Protein AF-A0A080LVY7-F1 (afdb_monomer_lite)

Structure (mmCIF, N/CA/C/O backbone):
data_AF-A0A080LVY7-F1
#
_entry.id   AF-A0A080LVY7-F1
#
loop_
_atom_site.group_PDB
_atom_site.id
_atom_site.type_symbol
_atom_site.label_atom_id
_atom_site.label_alt_id
_atom_site.label_comp_id
_atom_site.label_asym_id
_atom_site.label_entity_id
_atom_site.label_seq_id
_atom_site.pdbx_PDB_ins_code
_atom_site.Cartn_x
_atom_site.Cartn_y
_atom_site.Cartn_z
_atom_site.occupancy
_atom_site.B_iso_or_equiv
_atom_site.auth_seq_id
_atom_site.auth_comp_id
_atom_site.auth_asym_id
_atom_site.auth_atom_id
_atom_site.pdbx_PDB_model_num
ATOM 1 N N . MET A 1 1 ? 11.939 -2.841 -4.980 1.00 77.06 1 MET A N 1
ATOM 2 C CA . MET A 1 1 ? 12.858 -1.694 -5.187 1.00 77.06 1 MET A CA 1
ATOM 3 C C . MET A 1 1 ? 12.890 -0.864 -3.904 1.00 77.06 1 MET A C 1
ATOM 5 O O . MET A 1 1 ? 11.943 -0.969 -3.143 1.00 77.06 1 MET A O 1
ATOM 9 N N . ASP A 1 2 ? 13.951 -0.099 -3.635 1.00 83.56 2 ASP A N 1
ATOM 10 C CA . ASP A 1 2 ? 13.952 0.954 -2.603 1.00 83.56 2 ASP A CA 1
ATOM 11 C C . ASP A 1 2 ? 14.235 2.310 -3.271 1.00 83.56 2 ASP A C 1
ATOM 13 O O . ASP A 1 2 ? 14.806 2.345 -4.367 1.00 83.56 2 ASP A O 1
ATOM 17 N N . GLY A 1 3 ? 13.832 3.416 -2.639 1.00 82.31 3 GLY A N 1
ATOM 18 C CA . GLY A 1 3 ? 13.866 4.752 -3.246 1.00 82.31 3 GLY A CA 1
ATOM 19 C C . GLY A 1 3 ? 15.234 5.189 -3.786 1.00 82.31 3 GLY A C 1
ATOM 20 O O . GLY A 1 3 ? 15.297 5.926 -4.770 1.00 82.31 3 GLY A O 1
ATOM 21 N N . SER A 1 4 ? 16.340 4.682 -3.22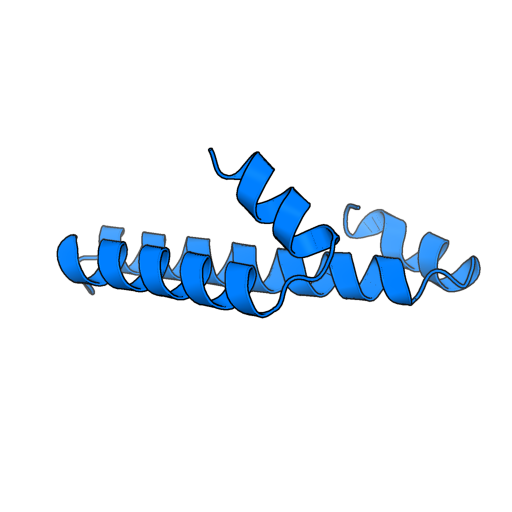9 1.00 90.75 4 SER A N 1
ATOM 22 C CA . SER A 1 4 ? 17.691 5.019 -3.705 1.00 90.75 4 SER A CA 1
ATOM 23 C C . SER A 1 4 ? 17.987 4.471 -5.110 1.00 90.75 4 SER A C 1
ATOM 25 O O . SER A 1 4 ? 18.835 5.000 -5.829 1.00 90.75 4 SER A O 1
ATOM 27 N N . LYS A 1 5 ? 17.252 3.438 -5.540 1.00 92.50 5 LYS A N 1
ATOM 28 C CA . LYS A 1 5 ? 17.435 2.753 -6.828 1.00 92.50 5 LYS A CA 1
ATOM 29 C C . LYS A 1 5 ? 16.645 3.383 -7.975 1.00 92.50 5 LYS A C 1
ATOM 31 O O . LYS A 1 5 ? 16.882 3.019 -9.127 1.00 92.50 5 LYS A O 1
ATOM 36 N N . VAL A 1 6 ? 15.750 4.334 -7.691 1.00 95.19 6 VAL A N 1
ATOM 37 C CA . VAL A 1 6 ? 14.863 4.950 -8.695 1.00 95.19 6 VAL A CA 1
ATOM 38 C C . VAL A 1 6 ? 15.661 5.663 -9.783 1.00 95.19 6 VAL A C 1
ATOM 40 O O . VAL A 1 6 ? 15.406 5.449 -10.966 1.00 95.19 6 VAL A O 1
ATOM 43 N N . TRP A 1 7 ? 16.666 6.462 -9.409 1.00 95.50 7 TRP A N 1
ATOM 44 C CA . TRP A 1 7 ? 17.468 7.198 -10.391 1.00 95.50 7 TRP A CA 1
ATOM 45 C C . TRP A 1 7 ? 18.231 6.260 -11.335 1.00 95.50 7 TRP A C 1
ATOM 47 O O . TRP A 1 7 ? 18.180 6.428 -12.552 1.00 95.50 7 TRP A O 1
ATOM 57 N N . GLY A 1 8 ? 18.858 5.214 -10.789 1.00 97.31 8 GLY A N 1
ATOM 58 C CA . GLY A 1 8 ? 19.540 4.204 -11.600 1.00 97.31 8 GLY A CA 1
ATOM 59 C C . GLY A 1 8 ? 18.581 3.440 -12.520 1.00 97.31 8 GLY A C 1
ATOM 60 O O . GLY A 1 8 ? 18.894 3.205 -13.684 1.00 97.31 8 GLY A O 1
ATOM 61 N N . ALA A 1 9 ? 17.385 3.094 -12.034 1.00 96.75 9 ALA A N 1
ATOM 62 C CA . ALA A 1 9 ? 16.351 2.452 -12.846 1.00 96.75 9 ALA A CA 1
ATOM 63 C C . ALA A 1 9 ? 15.852 3.365 -13.980 1.00 96.75 9 ALA A C 1
ATOM 65 O O . ALA A 1 9 ? 15.624 2.890 -15.092 1.00 96.75 9 ALA A O 1
ATOM 66 N N . TRP A 1 10 ? 15.742 4.673 -13.728 1.00 97.19 10 TRP A N 1
ATOM 67 C CA . TRP A 1 10 ? 15.332 5.654 -14.731 1.00 97.19 10 TRP A CA 1
ATOM 68 C C . TRP A 1 10 ? 16.370 5.772 -15.844 1.00 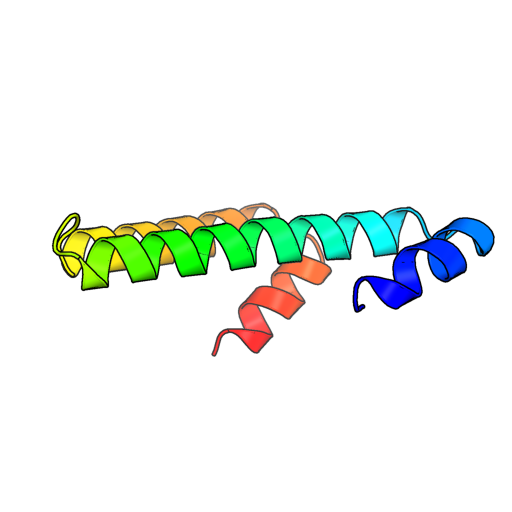97.19 10 TRP A C 1
ATOM 70 O O . TRP A 1 10 ? 16.025 5.668 -17.020 1.00 97.19 10 TRP A O 1
ATOM 80 N N . GLN A 1 11 ? 17.650 5.900 -15.479 1.00 98.00 11 GLN A N 1
ATOM 81 C CA . GLN A 1 11 ? 18.757 5.914 -16.440 1.00 98.00 11 GLN A CA 1
ATOM 82 C C . GLN A 1 11 ? 18.821 4.625 -17.276 1.00 98.00 11 GLN A C 1
ATOM 84 O O . GLN A 1 11 ? 19.203 4.668 -18.441 1.00 98.00 11 GLN A O 1
ATOM 89 N N . ALA A 1 12 ? 18.403 3.492 -16.705 1.00 97.88 12 ALA A N 1
ATOM 90 C CA . ALA A 1 12 ? 18.306 2.205 -17.390 1.00 97.88 12 ALA A CA 1
ATOM 91 C C . ALA A 1 12 ? 16.999 2.007 -18.192 1.00 97.88 12 ALA A C 1
ATOM 93 O O . ALA A 1 12 ? 16.756 0.911 -18.694 1.00 97.88 12 ALA A O 1
ATOM 94 N N . GLY A 1 13 ? 16.132 3.023 -18.294 1.00 97.75 13 GLY A N 1
ATOM 95 C CA . GLY A 1 13 ? 14.874 2.948 -19.045 1.00 97.75 13 GLY A CA 1
ATOM 96 C C . GLY A 1 13 ? 13.776 2.095 -18.394 1.00 97.75 13 GLY A C 1
ATOM 97 O O . GLY A 1 13 ? 12.789 1.765 -19.049 1.00 97.75 13 GLY A O 1
ATOM 98 N N . ARG A 1 14 ? 13.900 1.741 -17.108 1.00 97.56 14 ARG A N 1
ATOM 99 C CA . ARG A 1 14 ? 12.965 0.854 -16.385 1.00 97.56 14 ARG A CA 1
ATOM 100 C C . ARG A 1 14 ? 11.797 1.615 -15.746 1.00 97.56 14 ARG A C 1
ATOM 102 O O . ARG A 1 14 ? 11.496 1.456 -14.566 1.00 97.56 14 ARG A O 1
ATOM 109 N N . SER A 1 15 ? 11.121 2.461 -16.522 1.00 96.25 15 SER A N 1
ATOM 110 C CA . SER A 1 15 ? 10.027 3.314 -16.025 1.00 96.25 15 SER A CA 1
ATOM 111 C C . SER A 1 15 ? 8.805 2.530 -15.527 1.00 96.25 15 SER A C 1
ATOM 113 O O . SER A 1 15 ? 8.149 2.968 -14.584 1.00 96.25 15 SER A O 1
ATOM 115 N N . ALA A 1 16 ? 8.518 1.364 -16.114 1.00 96.00 16 ALA A N 1
ATOM 116 C CA . ALA A 1 16 ? 7.446 0.480 -15.653 1.00 96.00 16 ALA A CA 1
ATOM 117 C C . ALA A 1 16 ? 7.718 -0.061 -14.238 1.00 96.00 16 ALA A C 1
ATOM 119 O O . ALA A 1 16 ? 6.853 0.028 -13.377 1.00 96.00 16 ALA A O 1
ATOM 120 N N . GLU A 1 17 ? 8.945 -0.515 -13.966 1.00 95.50 17 GLU A N 1
ATOM 121 C CA . GLU A 1 17 ? 9.353 -1.001 -12.638 1.00 95.50 17 GLU A CA 1
ATOM 122 C C . GLU A 1 17 ? 9.274 0.111 -11.578 1.00 95.50 17 GLU A C 1
ATOM 124 O O . GLU A 1 17 ? 8.830 -0.121 -10.456 1.00 95.50 17 GLU A O 1
ATOM 129 N N . ILE A 1 18 ? 9.663 1.339 -11.945 1.00 96.94 18 ILE A N 1
ATOM 130 C CA . ILE A 1 18 ? 9.532 2.508 -11.064 1.00 96.94 18 ILE A CA 1
ATOM 131 C C . ILE A 1 18 ? 8.062 2.771 -10.739 1.00 96.94 18 ILE A C 1
ATOM 133 O O . ILE A 1 18 ? 7.734 3.023 -9.583 1.00 96.94 18 ILE A O 1
ATOM 137 N N . ARG A 1 19 ? 7.175 2.713 -11.740 1.00 96.06 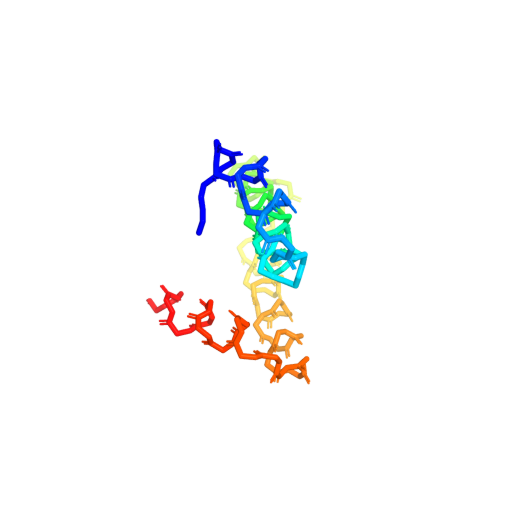19 ARG A N 1
ATOM 138 C CA . ARG A 1 19 ? 5.737 2.909 -11.527 1.00 96.06 19 ARG A CA 1
ATOM 139 C C . ARG A 1 19 ? 5.175 1.860 -10.577 1.00 96.06 19 ARG A C 1
ATOM 141 O O . ARG A 1 19 ? 4.497 2.238 -9.630 1.00 96.06 19 ARG A O 1
ATOM 148 N N . ASP A 1 20 ? 5.478 0.590 -10.817 1.00 96.12 20 ASP A N 1
ATOM 149 C CA . ASP A 1 20 ? 5.007 -0.519 -9.987 1.00 96.12 20 ASP A CA 1
ATOM 150 C C . ASP A 1 20 ? 5.469 -0.341 -8.528 1.00 96.12 20 ASP A C 1
ATOM 152 O O . ASP A 1 20 ? 4.674 -0.458 -7.597 1.00 96.12 20 ASP A O 1
ATOM 156 N N . TYR A 1 21 ? 6.727 0.065 -8.321 1.00 95.00 21 TYR A N 1
ATOM 157 C CA . TYR A 1 21 ? 7.245 0.429 -7.000 1.00 95.00 21 TYR A CA 1
ATOM 158 C C . TYR A 1 21 ? 6.464 1.590 -6.362 1.00 95.00 21 TYR A C 1
ATOM 160 O O . TYR A 1 21 ? 5.975 1.451 -5.241 1.00 95.00 21 TYR A O 1
ATOM 168 N N . CYS A 1 22 ? 6.298 2.712 -7.067 1.00 95.94 22 CYS A N 1
ATOM 169 C CA . CYS A 1 22 ? 5.566 3.871 -6.552 1.00 95.94 22 CYS A CA 1
ATOM 170 C C . CYS A 1 22 ? 4.104 3.547 -6.206 1.00 95.94 22 CYS A C 1
ATOM 172 O O . CYS A 1 22 ? 3.598 4.037 -5.198 1.00 95.94 22 CYS A O 1
ATOM 174 N N . GLU A 1 23 ? 3.437 2.724 -7.020 1.00 96.38 23 GLU A N 1
ATOM 175 C CA . GLU A 1 23 ? 2.082 2.234 -6.760 1.00 96.38 23 GLU A CA 1
ATOM 176 C C . GLU A 1 23 ? 2.039 1.489 -5.407 1.00 96.38 23 GLU A C 1
ATOM 178 O O . GLU A 1 23 ? 1.226 1.825 -4.539 1.00 96.38 23 GLU A O 1
ATOM 183 N N . THR A 1 24 ? 2.963 0.548 -5.175 1.00 95.62 24 THR A N 1
ATOM 184 C CA . THR A 1 24 ? 3.029 -0.207 -3.908 1.00 95.62 24 THR A CA 1
ATOM 185 C C . THR A 1 24 ? 3.387 0.655 -2.688 1.00 95.62 24 THR A C 1
ATOM 187 O O . THR A 1 24 ? 2.806 0.462 -1.620 1.00 95.62 24 THR A O 1
ATOM 190 N N . ASP A 1 25 ? 4.274 1.646 -2.826 1.00 95.94 25 ASP A N 1
ATOM 191 C CA . ASP A 1 25 ? 4.670 2.549 -1.729 1.00 95.94 25 ASP A CA 1
ATOM 192 C C . ASP A 1 25 ? 3.524 3.478 -1.302 1.00 95.94 25 ASP A C 1
ATOM 194 O O . ASP A 1 25 ? 3.293 3.702 -0.106 1.00 95.94 25 ASP A O 1
ATOM 198 N N . ALA A 1 26 ? 2.763 3.988 -2.275 1.00 96.81 26 ALA A N 1
ATOM 199 C CA . ALA A 1 26 ? 1.577 4.792 -2.008 1.00 96.81 26 ALA A CA 1
ATOM 200 C C . ALA A 1 26 ? 0.526 3.980 -1.238 1.00 96.81 26 ALA A C 1
ATOM 202 O O . ALA A 1 26 ? -0.025 4.457 -0.241 1.00 96.81 26 ALA A O 1
ATOM 203 N N . LEU A 1 27 ? 0.294 2.730 -1.649 1.00 97.25 27 LEU A N 1
ATOM 204 C CA . LEU A 1 27 ? -0.635 1.851 -0.951 1.00 97.25 27 LEU A CA 1
ATOM 205 C C . LEU A 1 27 ? -0.151 1.511 0.467 1.00 97.25 27 LEU A C 1
ATOM 207 O O . LEU A 1 27 ? -0.933 1.606 1.410 1.00 97.25 27 LEU A O 1
ATOM 211 N N . ASN A 1 28 ? 1.125 1.166 0.647 1.00 96.31 28 ASN A N 1
ATOM 212 C CA . ASN A 1 28 ? 1.692 0.906 1.974 1.00 96.31 28 ASN A CA 1
ATOM 213 C C . ASN A 1 28 ? 1.510 2.106 2.912 1.00 96.31 28 ASN A C 1
ATOM 215 O O . ASN A 1 28 ? 1.101 1.945 4.063 1.00 96.31 28 ASN A O 1
ATOM 219 N N . THR A 1 29 ? 1.746 3.317 2.403 1.00 97.75 29 THR A N 1
ATOM 220 C CA . THR A 1 29 ? 1.531 4.561 3.156 1.00 97.75 29 THR A CA 1
ATOM 221 C C . THR A 1 29 ? 0.071 4.707 3.588 1.00 97.75 29 THR A C 1
ATOM 223 O O . THR A 1 29 ? -0.210 5.035 4.744 1.00 97.75 29 THR A O 1
ATOM 226 N N . TYR A 1 30 ? -0.873 4.414 2.691 1.00 98.25 30 TYR A N 1
ATOM 227 C CA . TYR A 1 30 ? -2.299 4.412 3.009 1.00 98.25 30 TYR A CA 1
ATOM 228 C C . TYR A 1 30 ? -2.656 3.377 4.091 1.00 98.25 30 TYR A C 1
ATOM 230 O O . TYR A 1 30 ? -3.344 3.719 5.052 1.00 98.25 30 TYR A O 1
ATOM 238 N N . LEU A 1 31 ? -2.142 2.147 4.007 1.00 97.88 31 LEU A N 1
ATOM 239 C CA . LEU A 1 31 ? -2.408 1.096 5.000 1.00 97.88 31 LEU A CA 1
ATOM 240 C C . LEU A 1 31 ? -1.882 1.461 6.394 1.00 97.88 31 LEU A C 1
ATOM 242 O O . LEU A 1 31 ? -2.570 1.246 7.396 1.00 97.88 31 LEU A O 1
ATOM 246 N N . VAL A 1 32 ? -0.698 2.077 6.467 1.00 98.12 32 VAL A N 1
ATOM 247 C CA . VAL A 1 32 ? -0.159 2.626 7.721 1.00 98.12 32 VAL A CA 1
ATOM 248 C C . VAL A 1 32 ? -1.067 3.728 8.266 1.00 98.12 32 VAL A C 1
ATOM 250 O O . VAL A 1 32 ? -1.364 3.729 9.461 1.00 98.12 32 VAL A O 1
ATOM 253 N N . CYS A 1 33 ? -1.561 4.628 7.410 1.00 98.56 33 CYS A N 1
ATOM 254 C CA . CYS A 1 33 ? -2.509 5.670 7.808 1.00 98.56 33 CYS A CA 1
ATOM 255 C C . CYS A 1 33 ? -3.804 5.072 8.385 1.00 98.56 33 CYS A C 1
ATOM 257 O O . CYS A 1 33 ? -4.221 5.450 9.479 1.00 98.56 33 CYS A O 1
ATOM 259 N N . VAL A 1 34 ? -4.403 4.083 7.716 1.00 98.56 34 VAL A N 1
ATOM 260 C CA . VAL A 1 34 ? -5.608 3.382 8.195 1.00 98.56 34 VAL A CA 1
ATOM 261 C C . VAL A 1 34 ? -5.362 2.720 9.555 1.00 98.56 34 VAL A C 1
ATOM 263 O O . VAL A 1 34 ? -6.161 2.883 10.481 1.00 98.56 34 VAL A O 1
ATOM 266 N N . ARG A 1 35 ? -4.217 2.049 9.736 1.00 98.44 35 ARG A N 1
ATOM 267 C CA . ARG A 1 35 ? -3.845 1.466 11.034 1.00 98.44 35 ARG A CA 1
ATOM 268 C C . ARG A 1 35 ? -3.647 2.532 12.112 1.00 98.44 35 ARG A C 1
ATOM 270 O O . ARG A 1 35 ? -4.042 2.321 13.255 1.00 98.44 35 ARG A O 1
ATOM 277 N N . PHE A 1 36 ? -3.062 3.674 11.766 1.00 98.69 36 PHE A N 1
ATOM 278 C CA . PHE A 1 36 ? -2.861 4.782 12.695 1.00 98.69 36 PHE A CA 1
ATOM 279 C C . PHE A 1 36 ? -4.186 5.402 13.157 1.00 98.69 36 PHE A C 1
ATOM 281 O O . PHE A 1 36 ? -4.351 5.667 14.348 1.00 98.69 36 PHE A O 1
ATOM 288 N N . ARG A 1 37 ? -5.161 5.553 12.252 1.00 98.69 37 ARG A N 1
ATOM 289 C CA . ARG A 1 37 ? -6.524 5.998 12.587 1.00 98.69 37 ARG A CA 1
ATOM 290 C C . ARG A 1 37 ? -7.207 5.045 13.571 1.00 98.69 37 ARG A C 1
ATOM 292 O O . ARG A 1 37 ? -7.810 5.507 14.537 1.00 98.69 37 ARG A O 1
ATOM 299 N N . LEU A 1 38 ? -7.043 3.729 13.387 1.00 98.75 38 LEU A N 1
ATOM 300 C CA . LEU A 1 38 ? -7.532 2.725 14.342 1.00 98.75 38 LEU A CA 1
ATOM 301 C C . LEU A 1 38 ? -6.885 2.901 15.724 1.00 98.75 38 LEU A C 1
ATOM 303 O O . LEU A 1 38 ? -7.585 2.938 16.730 1.00 98.75 38 LEU A O 1
ATOM 307 N N . LEU A 1 39 ? -5.556 3.044 15.787 1.00 98.56 39 LEU A N 1
ATOM 308 C CA . LEU A 1 39 ? -4.831 3.214 17.056 1.00 98.56 39 LEU A CA 1
ATOM 309 C C . LEU A 1 39 ? -5.239 4.484 17.818 1.00 98.56 39 LEU A C 1
ATOM 311 O O . LEU A 1 39 ? -5.139 4.524 19.041 1.00 98.56 39 LEU A O 1
ATOM 315 N N . ARG A 1 40 ? -5.709 5.511 17.106 1.00 98.62 40 ARG A N 1
ATOM 316 C CA . ARG A 1 40 ? -6.232 6.755 17.687 1.00 98.62 40 ARG A CA 1
ATOM 317 C C . ARG A 1 40 ? -7.707 6.681 18.085 1.00 98.62 40 ARG A C 1
ATOM 319 O O . ARG A 1 40 ? -8.211 7.635 18.669 1.00 98.62 40 ARG A O 1
ATOM 326 N N . GLY A 1 41 ? -8.393 5.579 17.776 1.00 98.44 41 GLY A N 1
ATOM 327 C CA . GLY A 1 41 ? -9.830 5.424 18.005 1.00 98.44 41 GLY A CA 1
ATOM 328 C C . GLY A 1 41 ? -10.701 6.254 17.058 1.00 98.44 41 GLY A C 1
ATOM 329 O O . GLY A 1 41 ? -11.868 6.482 17.358 1.00 98.44 41 GLY A O 1
ATOM 330 N N . GLU A 1 42 ? -10.153 6.722 15.931 1.00 98.69 42 GLU A N 1
ATOM 331 C CA . GLU A 1 42 ? -10.905 7.480 14.918 1.00 98.69 42 GLU A CA 1
ATOM 332 C C . GLU A 1 42 ? -11.783 6.577 14.047 1.00 98.69 42 GLU A C 1
ATOM 334 O O . GLU A 1 42 ? -12.746 7.049 13.448 1.00 98.69 42 GLU A O 1
ATOM 339 N N . ILE A 1 43 ? -11.427 5.294 13.962 1.00 98.69 43 ILE A N 1
ATOM 340 C CA . ILE A 1 43 ? -12.224 4.239 13.337 1.00 98.69 43 ILE A CA 1
ATOM 341 C C . ILE A 1 43 ? -12.281 3.031 14.270 1.00 98.69 43 ILE A C 1
ATOM 343 O O . ILE A 1 43 ? -11.352 2.769 15.038 1.00 98.69 43 ILE A O 1
ATOM 347 N N . SER A 1 44 ? -13.372 2.286 14.187 1.00 98.75 44 SER A N 1
ATOM 348 C CA . SER A 1 44 ? -13.570 1.013 14.869 1.00 98.75 44 SER A CA 1
ATOM 349 C C . SER A 1 44 ? -12.751 -0.115 14.230 1.00 98.75 44 SER A C 1
ATOM 351 O O . SER A 1 44 ? -12.298 -0.025 13.086 1.00 98.75 44 SER A O 1
ATOM 353 N N . CYS A 1 45 ? -12.605 -1.232 14.950 1.00 98.56 45 CYS A N 1
ATOM 354 C CA . CYS A 1 45 ? -12.013 -2.448 14.384 1.00 98.56 45 CYS A CA 1
ATOM 355 C C . CYS A 1 45 ? -12.786 -2.947 13.153 1.00 98.56 45 CYS A C 1
ATOM 357 O O . CYS A 1 45 ? -12.166 -3.389 12.193 1.00 98.56 45 CYS A O 1
ATOM 359 N N . ALA A 1 46 ? -14.119 -2.828 13.158 1.00 98.62 46 ALA A N 1
ATOM 360 C CA . ALA A 1 46 ? -14.957 -3.245 12.036 1.00 98.62 46 ALA A CA 1
ATOM 361 C C . ALA A 1 46 ? -14.709 -2.386 10.783 1.00 98.62 46 ALA A C 1
ATOM 363 O O . ALA A 1 46 ? -14.565 -2.927 9.691 1.00 98.62 46 ALA A O 1
ATOM 364 N N . GLU A 1 47 ? -14.601 -1.063 10.934 1.00 98.62 47 GLU A N 1
ATOM 365 C CA . GLU A 1 47 ? -14.254 -0.160 9.824 1.00 98.62 47 GLU A CA 1
ATOM 366 C C . GLU A 1 47 ? -12.836 -0.428 9.303 1.00 98.62 47 GLU A C 1
ATOM 368 O O . GLU A 1 47 ? -12.619 -0.459 8.095 1.00 98.62 47 GLU A O 1
ATOM 373 N N . TYR A 1 48 ? -11.873 -0.696 10.192 1.00 98.69 48 TYR A N 1
ATOM 374 C CA . TYR A 1 48 ? -10.528 -1.109 9.786 1.00 98.69 48 TYR A CA 1
ATOM 375 C C . TYR A 1 48 ? -10.559 -2.392 8.941 1.00 98.69 48 TYR A C 1
ATOM 377 O O . TYR A 1 48 ? -9.963 -2.435 7.868 1.00 98.69 48 TYR A O 1
ATOM 385 N N . GLU A 1 49 ? -11.266 -3.431 9.390 1.00 98.38 49 GLU A N 1
ATOM 386 C CA . GLU A 1 49 ? -11.393 -4.693 8.650 1.00 98.38 49 GLU A CA 1
ATOM 387 C C . GLU A 1 49 ? -12.066 -4.504 7.284 1.00 98.38 49 GLU A C 1
ATOM 389 O O . GLU A 1 49 ? -11.622 -5.096 6.297 1.00 98.38 49 GLU A O 1
ATOM 394 N N . GLN A 1 50 ? -13.085 -3.642 7.205 1.00 98.44 50 GLN A N 1
ATOM 395 C CA . GLN A 1 50 ? -13.740 -3.281 5.947 1.00 98.44 50 GLN A CA 1
ATOM 396 C C . GLN A 1 50 ? -12.775 -2.605 4.968 1.00 98.44 50 GLN A C 1
ATOM 398 O O . GLN A 1 50 ? -12.748 -2.985 3.798 1.00 98.44 50 GLN A O 1
ATOM 403 N N . GLU A 1 51 ? -11.944 -1.667 5.431 1.00 98.12 51 GLU A N 1
ATOM 404 C CA . GLU A 1 51 ? -10.939 -1.011 4.582 1.00 98.12 51 GLU A CA 1
ATOM 405 C C . GLU A 1 51 ? -9.886 -2.005 4.069 1.00 98.12 51 GLU A C 1
ATOM 407 O O . GLU A 1 51 ? -9.551 -2.014 2.883 1.00 98.12 51 GLU A O 1
ATOM 412 N N . ILE A 1 52 ? -9.401 -2.914 4.924 1.00 98.00 52 ILE A N 1
ATOM 413 C CA . ILE A 1 52 ? -8.456 -3.957 4.493 1.00 98.00 52 ILE A CA 1
ATOM 414 C C . ILE A 1 52 ? -9.097 -4.892 3.457 1.00 98.00 52 ILE A C 1
ATOM 416 O O . ILE A 1 52 ? -8.458 -5.242 2.458 1.00 98.00 52 ILE A O 1
ATOM 420 N N . ALA A 1 53 ? -10.355 -5.288 3.664 1.00 97.88 53 ALA A N 1
ATOM 421 C CA . ALA A 1 53 ? -11.088 -6.127 2.721 1.00 97.88 53 ALA A CA 1
ATOM 422 C C . ALA A 1 53 ? -11.308 -5.418 1.374 1.00 97.88 53 ALA A C 1
ATOM 424 O O . ALA A 1 53 ? -11.096 -6.028 0.322 1.00 97.88 53 ALA A O 1
ATOM 425 N N . LEU A 1 54 ? -11.666 -4.130 1.400 1.00 98.00 54 LEU A N 1
ATOM 426 C CA . LEU A 1 54 ? -11.833 -3.298 0.210 1.00 98.00 54 LEU A CA 1
ATOM 427 C C . LEU A 1 54 ? -10.540 -3.235 -0.606 1.00 98.00 54 LEU A C 1
ATOM 429 O O . LEU A 1 54 ? -10.567 -3.500 -1.809 1.00 98.00 54 LEU A O 1
ATOM 433 N N . VAL A 1 55 ? -9.405 -2.943 0.039 1.00 97.50 55 VAL A N 1
ATOM 434 C CA . VAL A 1 55 ? -8.099 -2.899 -0.635 1.00 97.50 55 VAL A CA 1
ATOM 435 C C . VAL A 1 55 ? -7.783 -4.242 -1.283 1.00 97.50 55 VAL A C 1
ATOM 437 O O . VAL A 1 55 ? -7.456 -4.290 -2.467 1.00 97.50 55 VAL A O 1
ATOM 440 N N . ARG A 1 56 ? -7.918 -5.350 -0.544 1.00 96.56 56 ARG A N 1
ATOM 441 C CA . ARG A 1 56 ? -7.641 -6.690 -1.084 1.00 96.56 56 ARG A CA 1
ATOM 442 C C . ARG A 1 56 ? -8.496 -7.005 -2.309 1.00 96.56 56 ARG A C 1
ATOM 444 O O . ARG A 1 56 ? -7.969 -7.501 -3.305 1.00 96.56 56 ARG A O 1
ATOM 451 N N . ALA A 1 57 ? -9.788 -6.692 -2.250 1.00 96.94 57 ALA A N 1
ATOM 452 C CA . ALA A 1 57 ? -10.700 -6.889 -3.368 1.00 96.94 57 A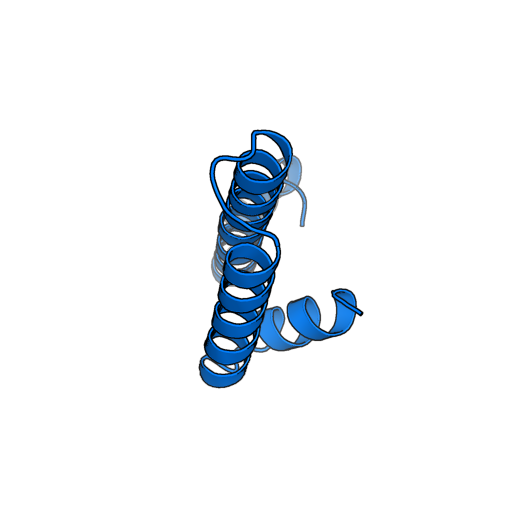LA A CA 1
ATOM 453 C C . ALA A 1 57 ? -10.311 -6.024 -4.578 1.00 96.94 57 ALA A C 1
ATOM 455 O O . ALA A 1 57 ? -10.239 -6.537 -5.695 1.00 96.94 57 ALA A O 1
ATOM 456 N N . ALA A 1 58 ? -10.000 -4.743 -4.360 1.00 96.94 58 ALA A N 1
ATOM 457 C CA . ALA A 1 58 ? -9.609 -3.819 -5.420 1.00 96.94 58 ALA A CA 1
ATOM 458 C C . ALA A 1 58 ? -8.319 -4.264 -6.128 1.00 96.94 58 ALA A C 1
ATOM 460 O O . ALA A 1 58 ? -8.283 -4.335 -7.356 1.00 96.94 58 ALA A O 1
ATOM 461 N N . LEU A 1 59 ? -7.276 -4.639 -5.379 1.00 96.25 59 LEU A N 1
ATOM 462 C CA . LEU A 1 59 ? -6.024 -5.136 -5.964 1.00 96.25 59 LEU A CA 1
ATOM 463 C C . LEU A 1 59 ? -6.225 -6.445 -6.734 1.00 96.25 59 LEU A C 1
ATOM 465 O O . LEU A 1 59 ? -5.675 -6.609 -7.825 1.00 96.25 59 LEU A O 1
ATOM 469 N N . GLY A 1 60 ? -7.051 -7.350 -6.198 1.00 95.31 60 GLY A N 1
ATOM 470 C CA . GLY A 1 60 ? -7.411 -8.596 -6.872 1.00 95.31 60 GLY A CA 1
ATOM 471 C C . GLY A 1 60 ? -8.116 -8.360 -8.211 1.00 95.31 60 GLY A C 1
ATOM 472 O O . GLY A 1 60 ? -7.863 -9.088 -9.167 1.00 95.31 60 GLY A O 1
ATOM 473 N N . GLN A 1 61 ? -8.944 -7.314 -8.308 1.00 96.75 61 GLN A N 1
ATOM 474 C CA . GLN A 1 61 ? -9.611 -6.922 -9.555 1.00 96.75 61 GLN A CA 1
ATOM 475 C C . GLN A 1 61 ? -8.666 -6.259 -10.565 1.00 96.75 61 GLN A C 1
ATOM 477 O O . GLN A 1 61 ? -8.814 -6.494 -11.762 1.00 96.75 61 GLN A O 1
ATOM 482 N N . ILE A 1 62 ? -7.697 -5.450 -10.115 1.00 95.88 62 ILE A N 1
ATOM 483 C CA . ILE A 1 62 ? -6.717 -4.810 -11.011 1.00 95.88 62 ILE A CA 1
ATOM 484 C C . ILE A 1 62 ? -5.855 -5.868 -11.716 1.00 95.88 62 ILE A C 1
ATOM 486 O O . ILE A 1 62 ? -5.527 -5.716 -12.892 1.00 95.88 62 ILE A O 1
ATOM 490 N N . GLY A 1 63 ? -5.466 -6.930 -11.003 1.00 89.31 63 GLY A N 1
ATOM 491 C CA . GLY A 1 63 ? -4.872 -8.128 -11.602 1.00 89.31 63 GLY A CA 1
ATOM 492 C C . GLY A 1 63 ? -3.492 -7.954 -12.251 1.00 89.31 63 GLY A C 1
ATOM 493 O O . GLY A 1 63 ? -3.044 -8.863 -12.948 1.00 89.31 63 GLY A O 1
ATOM 494 N N . LYS A 1 64 ? -2.794 -6.827 -12.040 1.00 95.19 64 LYS A N 1
ATOM 495 C CA . LYS A 1 64 ? -1.406 -6.659 -12.510 1.00 95.19 64 LYS A CA 1
ATOM 496 C C . LYS A 1 64 ? -0.447 -7.574 -11.721 1.00 95.19 64 LYS A C 1
ATOM 498 O O . LYS A 1 64 ? -0.677 -7.777 -10.527 1.00 95.19 64 LYS A O 1
ATOM 503 N N . PRO A 1 65 ? 0.658 -8.054 -12.328 1.00 96.00 65 PRO A N 1
ATOM 504 C CA . PRO A 1 65 ? 1.599 -8.968 -11.672 1.00 96.00 65 PRO A CA 1
ATOM 505 C C . PRO A 1 65 ? 2.125 -8.479 -10.315 1.00 96.00 65 PRO A C 1
ATOM 507 O O . PRO A 1 65 ? 2.018 -9.202 -9.329 1.00 96.00 65 PRO A O 1
ATOM 510 N N . HIS A 1 66 ? 2.584 -7.225 -10.216 1.00 95.44 66 HIS A N 1
ATOM 511 C CA . HIS A 1 66 ? 3.098 -6.683 -8.951 1.00 95.44 66 HIS A CA 1
ATOM 512 C C . HIS A 1 66 ? 2.036 -6.627 -7.841 1.00 95.44 66 HIS A C 1
ATOM 514 O O . HIS A 1 66 ? 2.376 -6.727 -6.667 1.00 95.44 66 HIS A O 1
ATOM 520 N N . TRP A 1 67 ? 0.744 -6.515 -8.178 1.00 96.62 67 TRP A N 1
ATOM 521 C CA . TRP A 1 67 ? -0.332 -6.575 -7.185 1.00 96.62 67 TRP A CA 1
ATOM 522 C C . TRP A 1 67 ? -0.613 -7.993 -6.705 1.00 96.62 67 TRP A C 1
ATOM 524 O O . TRP A 1 67 ? -0.933 -8.183 -5.535 1.00 96.62 67 TRP A O 1
ATOM 534 N N . GLN A 1 68 ? -0.458 -8.992 -7.573 1.00 95.25 68 GLN A N 1
ATOM 535 C CA . GLN A 1 68 ? -0.537 -10.395 -7.167 1.00 95.25 68 GLN A CA 1
ATOM 536 C C . GLN A 1 68 ? 0.625 -10.751 -6.232 1.00 95.25 68 GLN A C 1
ATOM 538 O O . GLN A 1 68 ? 0.400 -11.360 -5.189 1.00 95.25 68 GLN A O 1
ATOM 543 N N . GLU A 1 69 ? 1.841 -10.304 -6.561 1.00 94.69 69 GLU A N 1
ATOM 544 C CA . GLU A 1 69 ? 3.021 -10.445 -5.698 1.00 94.69 69 GLU A CA 1
ATOM 545 C C . GLU A 1 69 ? 2.822 -9.738 -4.351 1.00 94.69 69 GLU A C 1
ATOM 547 O O . GLU A 1 69 ? 3.068 -10.328 -3.299 1.00 94.69 69 GLU A O 1
ATOM 552 N N . PHE A 1 70 ? 2.305 -8.505 -4.368 1.00 95.25 70 PHE A N 1
ATOM 553 C CA . PHE A 1 70 ? 1.989 -7.746 -3.160 1.00 95.25 70 PHE A CA 1
ATOM 554 C C . PHE A 1 70 ? 0.968 -8.473 -2.271 1.00 95.25 70 PHE A C 1
ATOM 556 O O . PHE A 1 70 ? 1.185 -8.622 -1.071 1.00 95.25 70 PHE A O 1
ATOM 563 N N . LEU A 1 71 ? -0.134 -8.969 -2.849 1.00 94.88 71 LEU A N 1
ATOM 564 C CA . LEU A 1 71 ? -1.162 -9.716 -2.115 1.00 94.88 71 LEU A CA 1
ATOM 565 C C . LEU A 1 71 ? -0.637 -11.041 -1.549 1.00 94.88 71 LEU A C 1
ATOM 567 O O . LEU A 1 71 ? -1.053 -11.431 -0.457 1.00 94.88 71 LEU A O 1
ATOM 571 N N . ALA A 1 72 ? 0.260 -11.721 -2.268 1.00 94.12 72 ALA A N 1
ATOM 572 C CA . ALA A 1 72 ? 0.895 -12.953 -1.809 1.00 94.12 72 ALA A CA 1
ATOM 573 C C . ALA A 1 72 ? 1.859 -12.703 -0.638 1.00 94.12 72 ALA A C 1
ATOM 575 O O . ALA A 1 72 ? 1.889 -13.490 0.304 1.00 94.12 72 ALA A O 1
ATOM 576 N N . ALA A 1 73 ? 2.602 -11.590 -0.663 1.00 92.31 73 ALA A N 1
ATOM 577 C CA . ALA A 1 73 ? 3.482 -11.176 0.432 1.00 92.31 73 ALA A CA 1
ATOM 578 C C . ALA A 1 73 ? 2.721 -10.677 1.675 1.00 92.31 73 ALA A C 1
ATOM 580 O O . ALA A 1 73 ? 3.302 -10.584 2.753 1.00 92.31 73 ALA A O 1
ATOM 581 N N . TR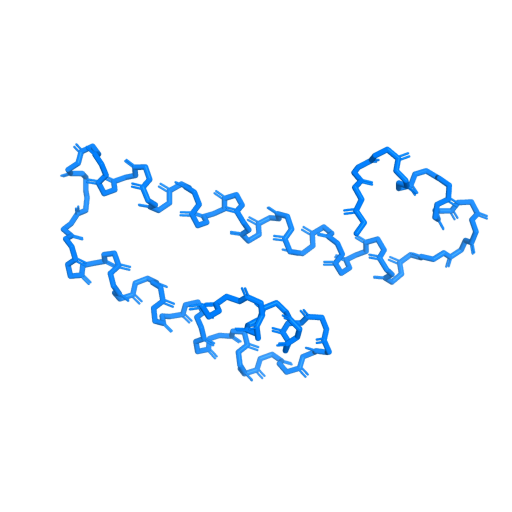P A 1 74 ? 1.433 -10.356 1.534 1.00 86.25 74 TRP A N 1
ATOM 582 C CA . TRP A 1 74 ? 0.558 -9.881 2.608 1.00 86.25 74 TRP A CA 1
ATOM 583 C C . TRP A 1 74 ? -0.152 -11.023 3.369 1.00 86.25 74 TRP A C 1
ATOM 585 O O . TRP A 1 74 ? -1.217 -10.805 3.950 1.00 86.25 74 TRP A O 1
ATOM 595 N N . GLN A 1 75 ? 0.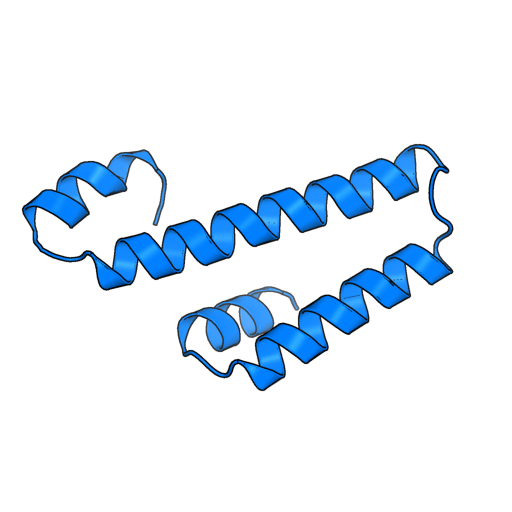361 -12.254 3.330 1.00 60.41 75 GLN A N 1
ATOM 596 C CA . GLN A 1 75 ? -0.107 -13.342 4.208 1.00 60.41 75 GLN A CA 1
ATOM 597 C C . GLN A 1 75 ? 0.406 -13.172 5.639 1.00 60.41 75 GLN A C 1
ATOM 599 O O . GLN A 1 75 ? -0.362 -13.543 6.554 1.00 60.41 75 GLN A O 1
#

InterPro domains:
  IPR019288 Predicted 3'-5' exonuclease, PolB-like [PF10108] (1-74)

Sequence (75 aa):
MDGSKVWGAWQAGRSAEIRDYCETDALNTYLVCVRFRLLRGEISCAEYEQEIALVRAALGQIGKPHWQEFLAAWQ

pLDDT: mean 95.49, std 5.58, range [60.41, 98.75]

Radius of gyration: 14.8 Å; chains: 1; bounding box: 34×21×37 Å

Organism: NCBI:txid327160

Foldseek 3Di:
DDPVCLVVCVVVVVVVVNVLVVVVVVVVVVLVVLVVCCVVVVDDPVVSVVVVVVVLVVLVVVPDPSSVVVNVVVD

Secondary structure (DSSP, 8-state):
--GGGHHHHHHTT-HHHHHHHHHHHHHHHHHHHHHHHHHTTSS-HHHHHHHHHHHHHHHHHH--HHHHHHHHHT-